Protein AF-A0A838P760-F1 (afdb_monomer_lite)

Secondary structure (DSSP, 8-state):
-HHHHHHTT--TTS-TTTHHHH-HHHHHHHHHHHHHTT-SEEE-S-TT-SHHHHHTTT-GGGHHHHHHHHHHHHHHHHTTT-EEE-

Radius of gyration: 12.35 Å; chains: 1; bounding box: 28×25×31 Å

Structure (mmCIF, N/CA/C/O backbone):
data_AF-A0A838P760-F1
#
_entry.id   AF-A0A838P760-F1
#
loop_
_atom_site.group_PDB
_atom_site.id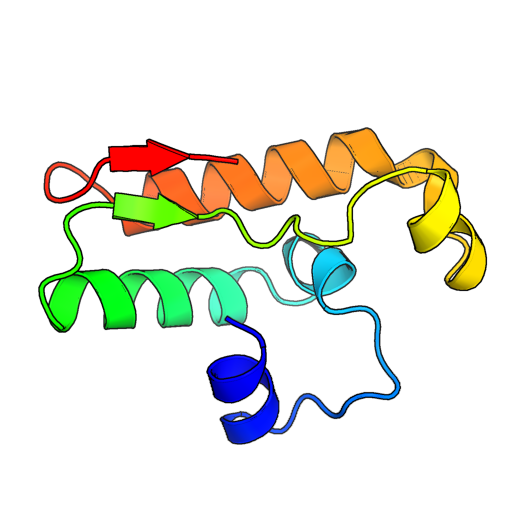
_atom_site.type_symbol
_atom_site.label_atom_id
_atom_site.label_alt_id
_atom_site.label_comp_id
_atom_site.label_asym_id
_atom_site.label_entity_id
_atom_site.label_seq_id
_atom_site.pdbx_PDB_ins_code
_atom_site.Cartn_x
_atom_site.Cartn_y
_atom_site.Cartn_z
_atom_site.occupancy
_atom_site.B_iso_or_equiv
_atom_site.auth_seq_id
_atom_site.auth_comp_id
_atom_site.auth_asym_id
_atom_site.auth_atom_id
_atom_site.pdbx_PDB_model_num
ATOM 1 N N . MET A 1 1 ? -1.004 -6.561 5.522 1.00 91.56 1 MET A N 1
ATOM 2 C CA . MET A 1 1 ? -1.473 -6.316 4.137 1.00 91.56 1 MET A CA 1
ATOM 3 C C . MET A 1 1 ? -1.447 -7.567 3.250 1.00 91.56 1 MET A C 1
ATOM 5 O O . MET A 1 1 ? -2.504 -7.991 2.804 1.00 91.56 1 MET A O 1
ATOM 9 N N . GLY A 1 2 ? -0.289 -8.201 3.008 1.00 94.31 2 GLY A N 1
ATOM 10 C CA . GLY A 1 2 ? -0.162 -9.278 2.004 1.00 94.31 2 GLY A CA 1
ATOM 11 C C . GLY A 1 2 ? -1.085 -10.498 2.171 1.00 94.31 2 GLY A C 1
ATOM 12 O O . GLY A 1 2 ? -1.588 -11.018 1.180 1.00 94.31 2 GLY A O 1
ATOM 13 N N . THR A 1 3 ? -1.377 -10.923 3.403 1.00 96.31 3 THR A N 1
ATOM 14 C CA . THR A 1 3 ? -2.337 -12.011 3.678 1.00 96.31 3 THR A CA 1
ATOM 15 C C . THR A 1 3 ? -3.775 -11.637 3.309 1.00 96.31 3 THR A C 1
ATOM 17 O O . THR A 1 3 ? -4.498 -12.457 2.751 1.00 96.31 3 THR A O 1
ATOM 20 N N . MET A 1 4 ? -4.179 -10.388 3.560 1.00 97.38 4 MET A N 1
ATOM 21 C CA . MET A 1 4 ? -5.511 -9.873 3.212 1.00 97.38 4 MET A CA 1
ATOM 22 C C . MET A 1 4 ? -5.696 -9.719 1.701 1.00 97.38 4 MET A C 1
ATOM 24 O O . MET A 1 4 ? -6.798 -9.934 1.197 1.00 97.38 4 MET A O 1
ATOM 28 N N . LEU A 1 5 ? -4.626 -9.365 0.983 1.00 97.06 5 LEU A N 1
ATOM 29 C CA . LEU A 1 5 ? -4.604 -9.322 -0.481 1.00 97.06 5 LEU A CA 1
ATOM 30 C C . LEU A 1 5 ? -4.740 -10.730 -1.073 1.00 97.06 5 LEU A C 1
ATOM 32 O O . LEU A 1 5 ? -5.594 -10.956 -1.929 1.00 97.06 5 LEU A O 1
ATOM 36 N N . TYR A 1 6 ? -3.982 -11.694 -0.544 1.00 96.62 6 TYR A N 1
ATOM 37 C CA . TYR A 1 6 ? -4.090 -13.097 -0.947 1.00 96.62 6 TYR A CA 1
ATOM 38 C C . TYR A 1 6 ? -5.493 -13.663 -0.715 1.00 96.62 6 TYR A C 1
ATOM 40 O O . TYR A 1 6 ? -6.076 -14.270 -1.610 1.00 96.62 6 TYR A O 1
ATOM 48 N N . GLY A 1 7 ? -6.083 -13.387 0.453 1.00 96.81 7 GLY A N 1
ATOM 49 C CA . GLY A 1 7 ? -7.458 -13.781 0.772 1.00 96.81 7 GLY A CA 1
ATOM 50 C C . GLY A 1 7 ? -8.521 -13.185 -0.161 1.00 96.81 7 GLY A C 1
ATOM 51 O O . GLY A 1 7 ? -9.619 -13.726 -0.244 1.00 96.81 7 GLY A O 1
ATOM 52 N N . ARG A 1 8 ? -8.201 -12.111 -0.895 1.00 95.56 8 ARG A N 1
ATOM 53 C CA . ARG A 1 8 ? -9.068 -11.493 -1.912 1.00 95.56 8 ARG A CA 1
ATOM 54 C C . ARG A 1 8 ? -8.732 -11.895 -3.349 1.00 95.56 8 ARG A C 1
ATOM 56 O O . ARG A 1 8 ? -9.215 -11.268 -4.286 1.00 95.56 8 ARG A O 1
ATOM 63 N N . GLY A 1 9 ? -7.931 -12.943 -3.531 1.00 95.12 9 GLY A N 1
ATOM 64 C CA . GLY A 1 9 ? -7.607 -13.490 -4.850 1.00 95.12 9 GLY A CA 1
ATOM 65 C C . GLY A 1 9 ? -6.434 -12.806 -5.550 1.00 95.12 9 GLY A C 1
ATOM 66 O O . GLY A 1 9 ? -6.241 -13.008 -6.747 1.00 95.12 9 GLY A O 1
ATOM 67 N N . VAL A 1 10 ? -5.634 -12.014 -4.829 1.00 95.56 10 VAL A N 1
ATOM 68 C CA . VAL A 1 10 ? -4.380 -11.467 -5.357 1.00 95.56 10 VAL A CA 1
ATOM 69 C C . VAL A 1 10 ? -3.229 -12.398 -4.984 1.00 95.56 10 VAL A C 1
ATOM 71 O O . VAL A 1 10 ? -2.790 -12.431 -3.839 1.00 95.56 10 VAL A O 1
ATOM 74 N N . PHE A 1 11 ? -2.745 -13.179 -5.944 1.00 93.50 11 PHE A N 1
ATOM 75 C CA . PHE A 1 11 ? -1.730 -14.205 -5.696 1.00 93.50 11 PHE A CA 1
ATOM 76 C C . PHE A 1 11 ? -0.296 -13.652 -5.744 1.00 93.50 11 PHE A C 1
ATOM 78 O O . PHE A 1 11 ? -0.033 -12.577 -6.274 1.00 93.50 11 PHE A O 1
ATOM 85 N N . LEU A 1 12 ? 0.661 -14.416 -5.211 1.00 88.69 12 LEU A N 1
ATOM 86 C CA . LEU A 1 12 ? 2.058 -13.993 -4.999 1.00 88.69 12 LEU A CA 1
ATOM 87 C C . LEU A 1 12 ? 2.852 -13.670 -6.281 1.00 88.69 12 LEU A C 1
ATOM 89 O O . LEU A 1 12 ? 3.990 -13.219 -6.199 1.00 88.69 12 LEU A O 1
ATOM 93 N N . ASN A 1 13 ? 2.287 -13.919 -7.460 1.00 89.12 13 ASN A N 1
ATOM 94 C CA . ASN A 1 13 ? 2.918 -13.660 -8.751 1.00 89.12 13 ASN A CA 1
ATOM 95 C C . ASN A 1 13 ? 2.727 -12.219 -9.257 1.00 89.12 13 ASN A C 1
ATOM 97 O O . ASN A 1 13 ? 3.190 -11.909 -10.354 1.00 89.12 13 ASN A O 1
ATOM 101 N N . VAL A 1 14 ? 2.051 -11.348 -8.499 1.00 92.56 14 VAL A N 1
ATOM 102 C CA . VAL A 1 14 ? 1.875 -9.932 -8.854 1.00 92.56 14 VAL A CA 1
ATOM 103 C C . VAL A 1 14 ? 2.577 -9.002 -7.865 1.00 92.56 14 VAL A C 1
ATOM 105 O O . VAL A 1 14 ? 2.836 -9.358 -6.717 1.00 92.56 14 VAL A O 1
ATOM 108 N N . CYS A 1 15 ? 2.870 -7.778 -8.305 1.00 96.19 15 CYS A N 1
ATOM 109 C CA . CYS A 1 15 ? 3.433 -6.742 -7.447 1.00 96.19 15 CYS A CA 1
ATOM 110 C C . CYS A 1 15 ? 2.337 -6.150 -6.551 1.00 96.19 15 CYS A C 1
ATOM 112 O O . CYS A 1 15 ? 1.435 -5.470 -7.035 1.00 96.19 15 CYS A O 1
ATOM 114 N N . TYR A 1 16 ? 2.407 -6.394 -5.242 1.00 97.62 16 TYR A N 1
ATOM 115 C CA . TYR A 1 16 ? 1.414 -5.853 -4.304 1.00 97.62 16 TYR A CA 1
ATOM 116 C C . TYR A 1 16 ? 1.505 -4.333 -4.173 1.00 97.62 16 TYR A C 1
ATOM 118 O O . TYR A 1 16 ? 0.481 -3.677 -3.994 1.00 97.62 16 TYR A O 1
ATOM 126 N N . ASP A 1 17 ? 2.700 -3.765 -4.320 1.00 97.75 17 ASP A N 1
ATOM 127 C CA . ASP A 1 17 ? 2.909 -2.319 -4.296 1.00 97.75 17 ASP A CA 1
ATOM 128 C C . ASP A 1 17 ? 2.240 -1.629 -5.511 1.00 97.75 17 ASP A C 1
ATOM 130 O O . ASP A 1 17 ? 1.726 -0.518 -5.399 1.00 97.75 17 ASP A O 1
ATOM 134 N N . GLU A 1 18 ? 2.138 -2.301 -6.665 1.00 97.81 18 GLU A N 1
ATOM 135 C CA . GLU A 1 18 ? 1.445 -1.773 -7.855 1.00 97.81 18 GLU A CA 1
ATOM 136 C C . GLU A 1 18 ? -0.073 -1.621 -7.639 1.00 97.81 18 GLU A C 1
ATOM 138 O O . GLU A 1 18 ? -0.731 -0.801 -8.288 1.00 97.81 18 GLU A O 1
ATOM 143 N N . LEU A 1 19 ? -0.656 -2.369 -6.698 1.00 98.19 19 LEU A N 1
ATOM 144 C CA . LEU A 1 19 ? -2.096 -2.319 -6.421 1.00 98.19 19 LEU A CA 1
ATOM 145 C C . LEU A 1 19 ? -2.545 -0.956 -5.900 1.00 98.19 19 LEU A C 1
ATOM 147 O O . LEU A 1 19 ? -3.703 -0.603 -6.096 1.00 98.19 19 LEU A O 1
ATOM 151 N N . ASN A 1 20 ? -1.633 -0.162 -5.331 1.00 98.56 20 ASN A N 1
ATOM 152 C CA . ASN A 1 20 ? -1.913 1.229 -4.977 1.00 98.56 20 ASN A CA 1
ATOM 153 C C . ASN A 1 20 ? -2.364 2.058 -6.193 1.00 98.56 20 ASN A C 1
ATOM 155 O O . ASN A 1 20 ? -3.116 3.015 -6.037 1.00 98.56 20 ASN A O 1
ATOM 159 N N . LEU A 1 21 ? -1.928 1.682 -7.401 1.00 98.25 21 LEU A N 1
ATOM 160 C CA . LEU A 1 21 ? -2.314 2.322 -8.659 1.00 98.25 21 LEU A CA 1
ATOM 161 C C . LEU A 1 21 ? -3.394 1.532 -9.405 1.00 98.25 21 LEU A C 1
ATOM 163 O O . LEU A 1 21 ? -4.330 2.128 -9.932 1.00 98.25 21 LEU A O 1
ATOM 167 N N . LYS A 1 22 ? -3.271 0.200 -9.472 1.00 97.75 22 LYS A N 1
ATOM 168 C CA . LYS A 1 22 ? -4.177 -0.645 -10.270 1.00 97.75 22 LYS A CA 1
ATOM 169 C C . LYS A 1 22 ? -5.512 -0.940 -9.598 1.00 97.75 22 LYS A C 1
ATOM 171 O O . LYS A 1 22 ? -6.513 -1.089 -10.292 1.00 97.75 22 LYS A O 1
ATOM 176 N N . GLN A 1 23 ? -5.522 -1.092 -8.276 1.00 98.12 23 GLN A N 1
ATOM 177 C CA . GLN A 1 23 ? -6.706 -1.464 -7.498 1.00 98.12 23 GLN A CA 1
ATOM 178 C C . GLN A 1 23 ? -6.760 -0.664 -6.181 1.00 98.12 23 GLN A C 1
ATOM 180 O O . GLN A 1 23 ? -6.744 -1.251 -5.096 1.00 98.12 23 GLN A O 1
ATOM 185 N N . PRO A 1 24 ? -6.822 0.681 -6.246 1.00 98.44 24 PRO A N 1
ATOM 186 C CA . PRO A 1 24 ? -6.766 1.537 -5.059 1.00 98.44 24 PRO A CA 1
ATOM 187 C C . PRO A 1 24 ? -7.901 1.257 -4.066 1.00 98.44 24 PRO A C 1
ATOM 189 O O . PRO A 1 24 ? -7.686 1.273 -2.853 1.00 98.44 24 PRO A O 1
ATOM 192 N N . ASP A 1 25 ? -9.096 0.935 -4.568 1.00 98.44 25 ASP A N 1
ATOM 193 C CA . ASP A 1 25 ? -10.261 0.629 -3.735 1.00 98.44 25 ASP A CA 1
ATOM 194 C C . ASP A 1 25 ? -10.029 -0.616 -2.869 1.00 98.44 25 ASP A C 1
ATOM 196 O O . ASP A 1 25 ? -10.317 -0.592 -1.673 1.00 98.44 25 ASP A O 1
ATOM 200 N N . LEU A 1 26 ? -9.417 -1.662 -3.441 1.00 98.31 26 LEU A N 1
ATOM 201 C CA . LEU A 1 26 ? -9.057 -2.891 -2.732 1.00 98.31 26 LEU A CA 1
ATOM 202 C C . LEU A 1 26 ? -8.121 -2.599 -1.552 1.00 98.31 26 LEU A C 1
ATOM 204 O O . LEU A 1 26 ? -8.355 -3.063 -0.435 1.00 98.31 26 LEU A O 1
ATOM 208 N N . VAL A 1 27 ? -7.063 -1.823 -1.797 1.00 98.56 27 VAL A N 1
ATOM 209 C CA . VAL A 1 27 ? -6.069 -1.470 -0.773 1.00 98.56 27 VAL A CA 1
ATOM 210 C C . VAL A 1 27 ? -6.711 -0.618 0.325 1.00 98.56 27 VAL A C 1
ATOM 212 O O . VAL A 1 27 ? -6.541 -0.901 1.515 1.00 98.56 27 VAL A O 1
ATOM 215 N N . ARG A 1 28 ? -7.503 0.392 -0.055 1.00 98.62 28 ARG A N 1
ATOM 216 C CA . ARG A 1 28 ? -8.203 1.268 0.893 1.00 98.62 28 ARG A CA 1
ATOM 217 C C . ARG A 1 28 ? -9.197 0.501 1.759 1.00 98.62 28 ARG A C 1
ATOM 219 O O . ARG A 1 28 ? -9.280 0.760 2.958 1.00 98.62 28 ARG A O 1
ATOM 226 N N . ASP A 1 29 ? -9.939 -0.441 1.189 1.00 98.56 29 ASP A N 1
ATOM 227 C CA . ASP A 1 29 ? -10.914 -1.222 1.948 1.00 98.56 29 ASP A CA 1
ATOM 228 C C . ASP A 1 29 ? -10.239 -2.170 2.944 1.00 98.56 29 ASP A C 1
ATOM 230 O O . ASP A 1 29 ? -10.707 -2.284 4.078 1.00 98.56 29 ASP A O 1
ATOM 234 N N . ILE A 1 30 ? -9.079 -2.742 2.604 1.00 98.62 30 ILE A N 1
ATOM 235 C CA . ILE A 1 30 ? -8.273 -3.500 3.571 1.00 98.62 30 ILE A CA 1
ATOM 236 C C . ILE A 1 30 ? -7.802 -2.605 4.724 1.00 98.62 30 ILE A C 1
ATOM 238 O O . ILE A 1 30 ? -7.910 -2.992 5.888 1.00 98.62 30 ILE A O 1
ATOM 242 N N . HIS A 1 31 ? -7.312 -1.397 4.436 1.00 98.69 31 HIS A N 1
ATOM 243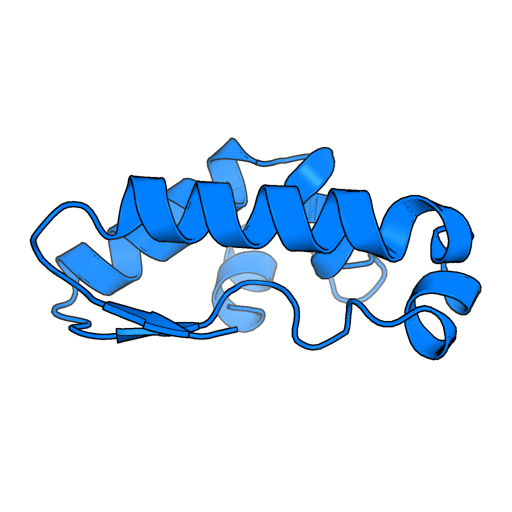 C CA . HIS A 1 31 ? -6.953 -0.447 5.491 1.00 98.69 31 HIS A CA 1
ATOM 244 C C . HIS A 1 31 ? -8.146 -0.099 6.388 1.00 98.69 31 HIS A C 1
ATOM 246 O O . HIS A 1 31 ? -8.018 -0.100 7.612 1.00 98.69 31 HIS A O 1
ATOM 252 N N . ARG A 1 32 ? -9.325 0.145 5.802 1.00 98.56 32 ARG A N 1
ATOM 253 C CA . ARG A 1 32 ? -10.557 0.413 6.560 1.00 98.56 32 ARG A CA 1
ATOM 254 C C . ARG A 1 32 ? -10.948 -0.760 7.445 1.00 98.56 32 ARG A C 1
ATOM 256 O O . ARG A 1 32 ? -11.454 -0.539 8.540 1.00 98.56 32 ARG A O 1
ATOM 263 N N . GLU A 1 33 ? -10.734 -1.990 6.994 1.00 98.44 33 GLU A N 1
ATOM 264 C CA . GLU A 1 33 ? -10.964 -3.177 7.816 1.00 98.44 33 GLU A CA 1
ATOM 265 C C . GLU A 1 33 ? -10.014 -3.257 9.003 1.00 98.44 33 GLU A C 1
ATOM 267 O O . GLU A 1 33 ? -10.481 -3.532 10.104 1.00 98.44 33 GLU A O 1
ATOM 272 N N . TYR A 1 34 ? -8.730 -2.933 8.827 1.00 98.50 34 TYR A N 1
ATOM 273 C CA . TYR A 1 34 ? -7.805 -2.835 9.958 1.00 98.50 34 TYR A CA 1
ATOM 274 C C . TYR A 1 34 ? -8.259 -1.777 10.972 1.00 98.50 34 TYR A C 1
ATOM 276 O O . TYR A 1 34 ? -8.317 -2.069 12.164 1.00 98.50 34 TYR A O 1
ATOM 284 N N . VAL A 1 35 ? -8.677 -0.589 10.520 1.00 98.44 35 VAL A N 1
ATOM 285 C CA . VAL A 1 35 ? -9.225 0.452 11.415 1.00 98.44 35 VAL A CA 1
ATOM 286 C C . VAL A 1 35 ? -10.498 -0.027 12.118 1.00 98.44 35 VAL A C 1
ATOM 288 O O . VAL A 1 35 ? -10.652 0.165 13.321 1.00 98.44 35 VAL A O 1
ATOM 291 N N . ARG A 1 36 ? -11.420 -0.687 11.402 1.00 98.12 36 ARG A N 1
ATOM 292 C CA . ARG A 1 36 ? -12.648 -1.259 11.993 1.00 98.12 36 ARG A CA 1
ATOM 293 C C . ARG A 1 36 ? -12.349 -2.356 13.015 1.00 98.12 36 ARG A C 1
ATOM 295 O O . ARG A 1 36 ? -13.114 -2.504 13.960 1.00 98.12 36 ARG A O 1
ATOM 302 N N . ALA A 1 37 ? -11.259 -3.095 12.831 1.00 98.25 37 ALA A N 1
ATOM 303 C CA . ALA A 1 37 ? -10.772 -4.095 13.775 1.00 98.25 37 ALA A CA 1
ATOM 304 C C . ALA A 1 37 ? -10.036 -3.488 14.986 1.00 98.25 37 ALA A C 1
ATOM 306 O O . ALA A 1 37 ? -9.645 -4.231 15.882 1.00 98.25 37 ALA A O 1
ATOM 307 N N . GLY A 1 38 ? -9.866 -2.160 15.033 1.00 98.31 38 GLY A N 1
ATOM 308 C CA . GLY A 1 38 ? -9.258 -1.443 16.155 1.00 98.31 38 GLY A CA 1
ATOM 309 C C . GLY A 1 38 ? -7.794 -1.051 15.956 1.00 98.31 38 GLY A C 1
ATOM 310 O O . GLY A 1 38 ? -7.141 -0.692 16.928 1.00 98.31 38 GLY A O 1
ATOM 311 N N . ALA A 1 39 ? -7.253 -1.117 14.735 1.00 98.31 39 ALA A N 1
ATOM 312 C CA . ALA A 1 39 ? -5.900 -0.630 14.477 1.00 98.31 39 ALA A CA 1
ATOM 313 C C . ALA A 1 39 ? -5.822 0.898 14.638 1.00 98.31 39 ALA A C 1
ATOM 315 O O . ALA A 1 39 ? -6.526 1.637 13.949 1.00 98.31 39 ALA A O 1
ATOM 316 N N . GLU A 1 40 ? -4.916 1.356 15.501 1.00 98.31 40 GLU A N 1
ATOM 317 C CA . GLU A 1 40 ? -4.628 2.780 15.747 1.00 98.31 40 GLU A CA 1
ATOM 318 C C . GLU A 1 40 ? -3.455 3.301 14.897 1.00 98.31 40 GLU A C 1
ATOM 320 O O . GLU A 1 40 ? -3.204 4.504 14.831 1.00 98.31 40 GLU A O 1
ATOM 325 N N . LEU A 1 41 ? -2.739 2.400 14.220 1.00 98.31 41 LEU A N 1
ATOM 326 C CA . LEU A 1 41 ? -1.658 2.704 13.288 1.00 98.31 41 LEU A CA 1
ATOM 327 C C . LEU A 1 41 ? -1.808 1.842 12.032 1.00 98.31 41 LEU A C 1
ATOM 329 O O . LEU A 1 41 ? -1.965 0.624 12.118 1.00 98.31 41 LEU A O 1
ATOM 333 N N . LEU A 1 42 ? -1.734 2.480 10.868 1.00 98.62 42 LEU A N 1
ATOM 334 C CA . LEU A 1 42 ? -1.673 1.822 9.568 1.00 98.62 42 LEU A CA 1
ATOM 335 C C . LEU A 1 42 ? -0.281 1.996 8.962 1.00 98.62 42 LEU A C 1
ATOM 337 O O . LEU A 1 42 ? 0.211 3.116 8.858 1.00 98.62 42 LEU A O 1
ATOM 341 N N . GLU A 1 43 ? 0.315 0.903 8.498 1.00 98.38 43 GLU A N 1
ATOM 342 C CA . GLU A 1 43 ? 1.471 0.949 7.598 1.00 98.38 43 GLU A CA 1
ATOM 343 C C . GLU A 1 43 ? 0.991 1.054 6.154 1.00 98.38 43 GLU A C 1
ATOM 345 O O . GLU A 1 43 ? 0.080 0.320 5.767 1.00 98.38 43 GLU A O 1
ATOM 350 N N . THR A 1 44 ? 1.590 1.921 5.340 1.00 98.56 44 THR A N 1
ATOM 351 C CA . THR A 1 44 ? 1.284 2.001 3.909 1.00 98.56 44 THR A CA 1
ATOM 352 C C . THR A 1 44 ? 1.621 0.694 3.194 1.00 98.56 44 THR A C 1
ATOM 354 O O . THR A 1 44 ? 2.497 -0.074 3.592 1.00 98.56 44 THR A O 1
ATOM 357 N N . ASN A 1 45 ? 0.934 0.423 2.084 1.00 98.38 45 ASN A N 1
ATOM 358 C CA . ASN A 1 45 ? 1.240 -0.720 1.226 1.00 98.38 45 ASN A CA 1
ATOM 359 C C . ASN A 1 45 ? 2.485 -0.438 0.354 1.00 98.38 45 ASN A C 1
ATOM 361 O O . ASN A 1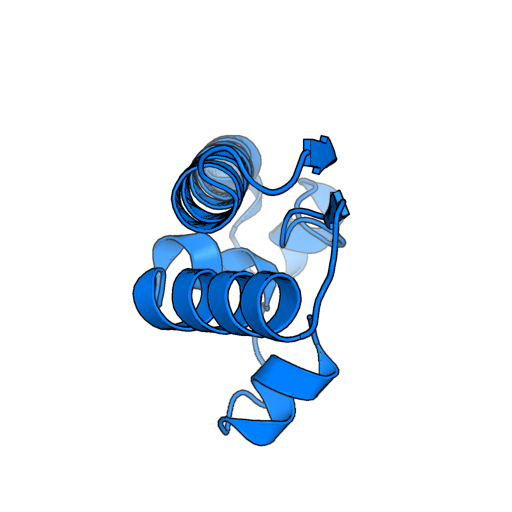 45 ? 2.386 -0.342 -0.865 1.00 98.38 45 ASN A O 1
ATOM 365 N N . THR A 1 46 ? 3.638 -0.239 0.996 1.00 98.25 46 THR A N 1
ATOM 366 C CA . THR A 1 46 ? 4.906 0.202 0.375 1.00 98.25 46 THR A 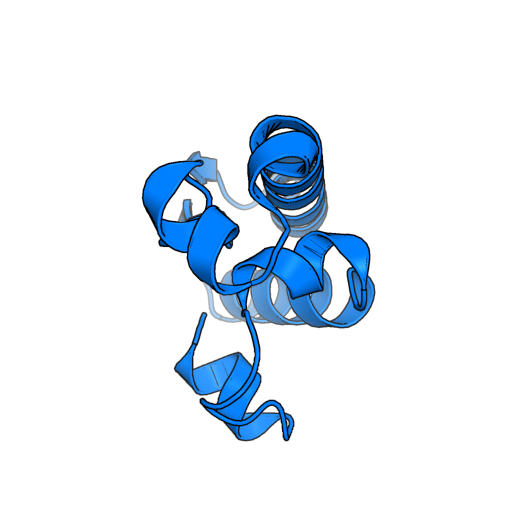CA 1
ATOM 367 C C . THR A 1 46 ? 6.104 -0.651 0.781 1.00 98.25 46 THR A C 1
ATOM 369 O O . THR A 1 46 ? 7.247 -0.276 0.525 1.00 98.25 46 THR A O 1
ATOM 372 N N . PHE A 1 47 ? 5.881 -1.823 1.387 1.00 96.75 47 PHE A N 1
ATOM 373 C CA . PHE A 1 47 ? 6.960 -2.701 1.862 1.00 96.75 47 PHE A CA 1
ATOM 374 C C . PHE A 1 47 ? 8.001 -3.012 0.771 1.00 96.75 47 PHE A C 1
ATOM 376 O O . PHE A 1 47 ? 9.180 -3.217 1.057 1.00 96.75 47 PHE A O 1
ATOM 383 N N . GLY A 1 48 ? 7.573 -3.087 -0.493 1.00 95.81 48 GLY A N 1
ATOM 384 C CA . GLY A 1 48 ? 8.443 -3.297 -1.640 1.00 95.81 48 GLY A CA 1
ATOM 385 C C . GLY A 1 48 ? 8.617 -2.098 -2.567 1.00 95.81 48 GLY A C 1
ATOM 386 O O . GLY A 1 48 ? 9.308 -2.237 -3.574 1.00 95.81 48 GLY A O 1
ATOM 387 N N . ALA A 1 49 ? 8.035 -0.943 -2.254 1.00 97.44 49 ALA A N 1
ATOM 388 C CA . ALA A 1 49 ? 7.944 0.212 -3.142 1.00 97.44 49 ALA A CA 1
ATOM 389 C C . ALA A 1 49 ? 9.239 1.051 -3.181 1.00 97.44 49 ALA A C 1
ATOM 391 O O . ALA A 1 49 ? 9.246 2.259 -2.948 1.00 97.44 49 ALA A O 1
ATOM 392 N N . ASN A 1 50 ? 10.358 0.397 -3.495 1.00 98.00 50 ASN A N 1
ATOM 393 C CA . ASN A 1 50 ? 11.639 1.034 -3.788 1.00 98.00 50 ASN A CA 1
ATOM 394 C C . ASN A 1 50 ? 12.077 0.721 -5.230 1.00 98.00 50 ASN A C 1
ATOM 396 O O . ASN A 1 50 ? 11.665 -0.308 -5.777 1.00 98.00 50 ASN A O 1
ATOM 400 N N . PRO A 1 51 ? 12.953 1.539 -5.844 1.00 98.12 51 PRO A N 1
ATOM 401 C CA . PRO A 1 51 ? 13.287 1.388 -7.259 1.00 98.12 51 PRO A CA 1
ATOM 402 C C . PRO A 1 51 ? 13.906 0.028 -7.593 1.00 98.12 51 PRO A C 1
ATOM 404 O O . PRO A 1 51 ? 13.646 -0.514 -8.663 1.00 98.12 51 PRO A O 1
ATOM 407 N N . VAL A 1 52 ? 14.692 -0.548 -6.675 1.00 98.06 52 VAL A N 1
ATOM 408 C CA . VAL A 1 52 ? 15.391 -1.824 -6.891 1.00 98.06 52 VAL A CA 1
ATOM 409 C C . VAL A 1 52 ? 14.397 -2.975 -7.004 1.00 98.06 52 VAL A C 1
ATOM 411 O O . VAL A 1 52 ? 14.492 -3.785 -7.923 1.00 98.06 52 VAL A O 1
ATOM 414 N N . LYS A 1 53 ? 13.417 -3.043 -6.101 1.00 96.94 53 LYS A N 1
ATOM 415 C CA . LYS A 1 53 ? 12.413 -4.110 -6.120 1.00 96.94 53 LYS A CA 1
ATOM 416 C C . LYS A 1 53 ? 11.326 -3.859 -7.165 1.00 96.94 53 LYS A C 1
ATOM 418 O O . LYS A 1 53 ? 10.887 -4.797 -7.815 1.00 96.94 53 LYS A O 1
ATOM 423 N N . LEU A 1 54 ? 10.939 -2.608 -7.405 1.00 97.69 54 LEU A N 1
ATOM 424 C CA . LEU A 1 54 ? 9.984 -2.275 -8.466 1.00 97.69 54 LEU A CA 1
ATOM 425 C C . LEU A 1 54 ? 10.559 -2.496 -9.874 1.00 97.69 54 LEU A C 1
ATOM 427 O O . LEU A 1 54 ? 9.802 -2.781 -10.804 1.00 97.69 54 LEU A O 1
ATOM 431 N N . ALA A 1 55 ? 11.884 -2.442 -10.049 1.00 97.50 55 ALA A N 1
ATOM 432 C CA . ALA A 1 55 ? 12.536 -2.743 -11.324 1.00 97.50 55 ALA A CA 1
ATOM 433 C C . ALA A 1 55 ? 12.232 -4.160 -11.835 1.00 97.50 55 ALA A C 1
ATOM 435 O O . ALA A 1 55 ? 12.066 -4.334 -13.041 1.00 97.50 55 ALA A O 1
ATOM 436 N N . THR A 1 56 ? 12.069 -5.156 -10.954 1.00 95.94 56 THR A N 1
ATOM 437 C CA . THR A 1 56 ? 11.722 -6.532 -11.369 1.00 95.94 56 THR A CA 1
ATOM 438 C C . THR A 1 56 ? 10.321 -6.636 -11.972 1.00 95.94 56 THR A C 1
ATOM 440 O O . THR A 1 56 ? 9.989 -7.645 -12.588 1.00 95.94 56 THR A O 1
ATOM 443 N N . HIS A 1 57 ? 9.509 -5.589 -11.812 1.00 95.12 57 HIS A N 1
ATOM 444 C CA . HIS A 1 57 ? 8.166 -5.457 -12.367 1.00 95.12 57 HIS A CA 1
ATOM 445 C C . HIS A 1 57 ? 8.069 -4.370 -13.450 1.00 95.12 57 HIS A C 1
ATOM 447 O O . HIS A 1 57 ? 6.974 -4.082 -13.918 1.00 95.12 57 HIS A O 1
ATOM 453 N N . GLY A 1 58 ? 9.189 -3.754 -13.855 1.00 96.62 58 GLY A N 1
ATOM 454 C CA . GLY A 1 58 ? 9.191 -2.652 -14.825 1.00 96.62 58 GLY A CA 1
ATOM 455 C C . GLY A 1 58 ? 8.659 -1.320 -14.277 1.00 96.62 58 GLY A C 1
ATOM 456 O O . GLY A 1 58 ? 8.358 -0.427 -15.059 1.00 96.62 58 GLY A O 1
ATOM 457 N N . LEU A 1 59 ? 8.563 -1.171 -12.950 1.00 97.50 59 LEU A N 1
ATOM 458 C CA . LEU A 1 59 ? 7.913 -0.038 -12.270 1.00 97.50 59 LEU A CA 1
ATOM 459 C C . LEU A 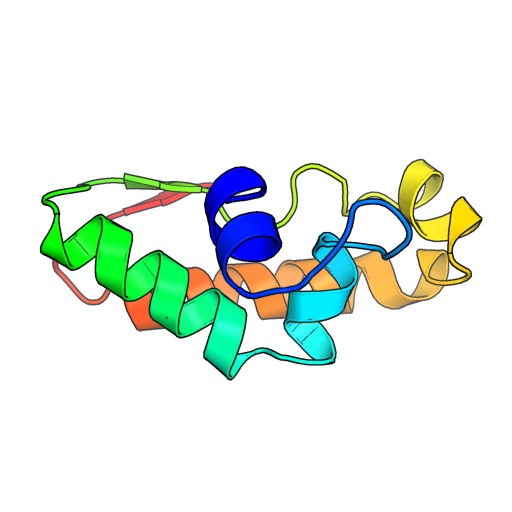1 59 ? 8.895 0.900 -11.553 1.00 97.50 59 LEU A C 1
ATOM 461 O O . LEU A 1 59 ? 8.480 1.750 -10.771 1.00 97.50 59 LEU A O 1
ATOM 465 N N . ALA A 1 60 ? 10.205 0.772 -11.784 1.00 97.81 60 ALA A N 1
ATOM 466 C CA . ALA A 1 60 ? 11.203 1.598 -11.095 1.00 97.81 60 ALA A CA 1
ATOM 467 C C . ALA A 1 60 ? 10.951 3.110 -11.275 1.00 97.81 60 ALA A C 1
ATOM 469 O O . ALA A 1 60 ? 11.097 3.874 -10.321 1.00 97.81 60 ALA A O 1
ATOM 470 N N . GLY A 1 61 ? 10.515 3.533 -12.469 1.00 98.06 61 GLY A N 1
ATOM 471 C CA . GLY A 1 61 ? 10.160 4.928 -12.761 1.00 98.06 61 GLY A CA 1
ATOM 472 C C . GLY A 1 61 ? 8.868 5.411 -12.092 1.00 98.06 61 GLY A C 1
ATOM 473 O O . GLY A 1 61 ? 8.688 6.612 -11.927 1.00 98.06 61 GLY A O 1
ATOM 474 N N . ASP A 1 62 ? 8.003 4.495 -11.652 1.00 98.19 62 ASP A N 1
ATOM 475 C CA . ASP A 1 62 ? 6.738 4.804 -10.977 1.00 98.19 62 ASP A CA 1
ATOM 476 C C . ASP A 1 62 ? 6.867 4.802 -9.443 1.00 98.19 62 ASP A C 1
ATOM 478 O O . ASP A 1 62 ? 5.871 4.977 -8.746 1.00 98.19 62 ASP A O 1
ATOM 482 N N . THR A 1 63 ? 8.076 4.626 -8.894 1.00 98.50 63 THR A N 1
ATOM 483 C CA . THR A 1 63 ? 8.303 4.476 -7.443 1.00 98.50 63 THR A CA 1
ATOM 484 C C . THR A 1 63 ? 7.647 5.582 -6.614 1.00 98.50 63 THR A C 1
ATOM 486 O O . THR A 1 63 ? 6.923 5.297 -5.661 1.00 98.50 63 THR A O 1
ATOM 489 N N . GLU A 1 64 ? 7.872 6.850 -6.969 1.00 98.50 64 GLU A N 1
ATOM 490 C CA . GLU A 1 64 ? 7.280 7.983 -6.250 1.00 98.50 64 GLU A CA 1
ATOM 491 C C . GLU A 1 64 ? 5.753 7.950 -6.344 1.00 98.50 64 GLU A C 1
ATOM 493 O O . GLU A 1 64 ? 5.063 8.032 -5.332 1.00 98.50 64 GLU A O 1
ATOM 498 N N . ARG A 1 65 ? 5.225 7.718 -7.548 1.00 98.62 65 ARG A N 1
ATOM 499 C CA . ARG A 1 65 ? 3.787 7.651 -7.805 1.00 98.62 65 ARG A CA 1
ATOM 500 C C . ARG A 1 65 ? 3.109 6.539 -6.999 1.00 98.62 65 ARG A C 1
ATOM 502 O O . ARG A 1 65 ? 2.031 6.765 -6.451 1.00 98.62 65 ARG A O 1
ATOM 509 N N . VAL A 1 66 ? 3.739 5.367 -6.895 1.00 98.69 66 VAL A N 1
ATOM 510 C CA . VAL A 1 66 ? 3.277 4.247 -6.060 1.00 98.69 66 VAL A CA 1
ATOM 511 C C . VAL A 1 66 ? 3.238 4.653 -4.586 1.00 98.69 66 VAL A C 1
ATOM 513 O O . VAL A 1 66 ? 2.206 4.477 -3.939 1.00 98.69 66 VAL A O 1
ATOM 516 N N . ASN A 1 67 ? 4.323 5.234 -4.068 1.00 98.69 67 ASN A N 1
ATOM 517 C CA . ASN A 1 67 ? 4.422 5.639 -2.664 1.00 98.69 67 ASN A CA 1
ATOM 518 C C . ASN A 1 67 ? 3.425 6.746 -2.301 1.00 98.69 67 ASN A C 1
ATOM 520 O O . ASN A 1 67 ? 2.742 6.651 -1.280 1.00 98.69 67 ASN A O 1
ATOM 524 N N . SER A 1 68 ? 3.278 7.764 -3.152 1.00 98.69 68 SER A N 1
ATOM 525 C CA . SER A 1 68 ? 2.308 8.841 -2.946 1.00 98.69 68 SER A CA 1
ATOM 526 C C . SER A 1 68 ? 0.872 8.318 -2.941 1.00 98.69 68 SER A C 1
ATOM 528 O O . SER A 1 68 ? 0.089 8.695 -2.068 1.00 98.69 68 SER A O 1
ATOM 530 N N . ALA A 1 69 ? 0.528 7.416 -3.867 1.00 98.81 69 ALA A N 1
ATOM 531 C CA . ALA A 1 69 ? -0.790 6.789 -3.891 1.00 98.81 69 ALA A CA 1
ATOM 532 C C . ALA A 1 69 ? -1.035 5.955 -2.624 1.00 98.81 69 ALA A C 1
ATOM 534 O O . ALA A 1 69 ? -2.074 6.103 -1.986 1.00 98.81 69 ALA A O 1
ATOM 535 N N . ALA A 1 70 ? -0.064 5.139 -2.208 1.00 98.75 70 ALA A N 1
ATOM 536 C CA . ALA A 1 70 ? -0.175 4.316 -1.006 1.00 98.75 70 ALA A CA 1
ATOM 537 C C . ALA A 1 70 ? -0.404 5.155 0.264 1.00 98.75 70 ALA A C 1
ATOM 539 O O . ALA A 1 70 ? -1.293 4.845 1.060 1.00 98.75 70 ALA A O 1
ATOM 540 N N . ALA A 1 71 ? 0.359 6.241 0.432 1.00 98.69 71 ALA A N 1
ATOM 541 C CA . ALA A 1 71 ? 0.201 7.172 1.547 1.00 98.69 71 ALA A CA 1
ATOM 542 C C . ALA A 1 71 ? -1.181 7.842 1.545 1.00 98.69 71 ALA A C 1
ATOM 544 O O . ALA A 1 71 ? -1.815 7.946 2.597 1.00 98.69 71 ALA A O 1
ATOM 545 N N . GLY A 1 72 ? -1.676 8.238 0.367 1.00 98.69 72 GLY A N 1
ATOM 546 C CA . GLY A 1 72 ? -3.024 8.781 0.198 1.00 98.69 72 GLY A CA 1
ATOM 547 C C . GLY A 1 72 ? -4.111 7.793 0.624 1.00 98.69 72 GLY A C 1
ATOM 548 O O . GLY A 1 72 ? -4.951 8.127 1.456 1.00 98.69 72 GLY A O 1
ATOM 549 N N . LEU A 1 73 ? -4.050 6.549 0.139 1.00 98.81 73 LEU A N 1
ATOM 550 C CA . LEU A 1 73 ? -5.036 5.508 0.458 1.00 98.81 73 LEU A CA 1
ATOM 551 C C . LEU A 1 73 ? -5.058 5.167 1.953 1.00 98.81 73 LEU A C 1
ATOM 553 O O . LEU A 1 73 ? -6.134 5.039 2.543 1.00 98.81 73 LEU A O 1
ATOM 557 N N . ALA A 1 74 ? -3.884 5.051 2.579 1.00 98.69 74 ALA A N 1
ATOM 558 C CA . ALA A 1 74 ? -3.782 4.811 4.014 1.00 98.69 74 ALA A CA 1
ATOM 559 C C . ALA A 1 74 ? -4.319 6.004 4.822 1.00 98.69 74 ALA A C 1
ATOM 561 O O . ALA A 1 74 ? -5.068 5.800 5.777 1.00 98.69 74 ALA A O 1
ATOM 562 N N . ARG A 1 75 ? -4.013 7.247 4.418 1.00 98.50 75 ARG A N 1
ATOM 563 C CA . ARG A 1 75 ? -4.536 8.464 5.063 1.00 98.50 75 ARG A CA 1
ATOM 564 C C . ARG A 1 75 ? -6.055 8.566 4.951 1.00 98.50 75 ARG A C 1
ATOM 566 O O . ARG A 1 75 ? -6.710 8.852 5.951 1.00 98.50 75 ARG A O 1
ATOM 573 N N . GLU A 1 76 ? -6.613 8.315 3.770 1.00 98.44 76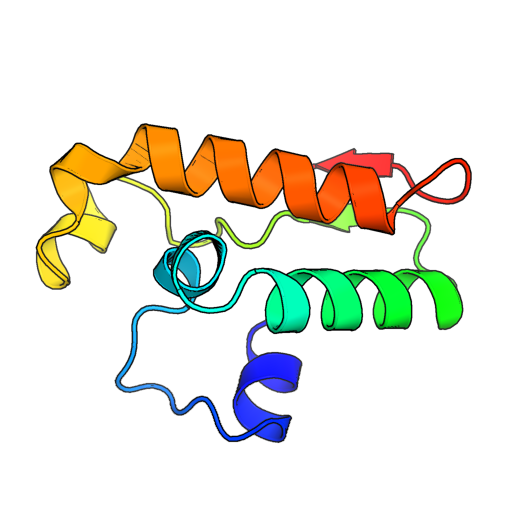 GLU A N 1
ATOM 574 C CA . GLU A 1 76 ? -8.063 8.290 3.552 1.00 98.44 76 GLU A CA 1
ATOM 575 C C . GLU A 1 76 ? -8.751 7.237 4.427 1.00 98.44 76 GLU A C 1
ATOM 577 O O . GLU A 1 76 ? -9.817 7.487 4.990 1.00 98.44 76 GLU A O 1
ATOM 582 N N . ALA A 1 77 ? -8.157 6.049 4.546 1.00 98.38 77 ALA A N 1
ATOM 583 C CA . ALA A 1 77 ? -8.714 4.968 5.348 1.00 98.38 77 ALA A CA 1
ATOM 584 C C . ALA A 1 77 ? -8.594 5.212 6.860 1.00 98.38 77 ALA A C 1
ATOM 586 O O . ALA A 1 77 ? -9.505 4.842 7.604 1.00 98.38 77 ALA A O 1
ATOM 587 N N . ALA A 1 78 ? -7.498 5.834 7.302 1.00 98.31 78 ALA A N 1
ATOM 588 C CA . ALA A 1 78 ? -7.239 6.157 8.700 1.00 98.31 78 ALA A CA 1
ATOM 589 C C . ALA A 1 78 ? -8.274 7.136 9.279 1.00 98.31 78 ALA A C 1
ATOM 591 O O . ALA A 1 78 ? -8.728 6.969 10.416 1.00 98.31 78 ALA A O 1
ATOM 592 N N . GLY A 1 79 ? -8.668 8.146 8.492 1.00 96.38 79 GLY A N 1
ATOM 593 C CA . GLY A 1 79 ? -9.506 9.245 8.972 1.00 96.38 79 GLY A CA 1
ATOM 594 C C . GLY A 1 79 ? -8.906 9.887 10.228 1.00 96.38 79 GLY A C 1
ATOM 595 O O . GLY A 1 79 ? -7.703 10.126 10.293 1.00 96.38 79 GLY A O 1
ATOM 596 N N . GLU A 1 80 ? -9.740 10.117 11.242 1.00 95.06 80 GLU A N 1
ATOM 597 C CA . GLU A 1 80 ? -9.316 10.629 12.558 1.00 95.06 80 GLU A CA 1
ATOM 598 C C . GLU A 1 80 ? -9.000 9.516 13.575 1.00 95.06 80 GLU A C 1
ATOM 600 O O . GLU A 1 80 ? -8.650 9.801 14.716 1.00 95.06 80 GLU A O 1
ATOM 605 N N . ARG A 1 81 ? -9.151 8.239 13.192 1.00 96.25 81 ARG A N 1
ATOM 606 C CA . ARG A 1 81 ? -9.108 7.099 14.129 1.00 96.25 81 ARG A CA 1
ATOM 607 C C . ARG A 1 81 ? -7.754 6.411 14.225 1.00 96.25 81 ARG A C 1
ATOM 609 O O . ARG A 1 81 ? -7.527 5.682 15.183 1.00 96.25 81 ARG A O 1
ATOM 616 N N . ALA A 1 82 ? -6.887 6.604 13.238 1.00 98.19 82 ALA A N 1
ATOM 617 C CA . ALA A 1 82 ? -5.580 5.968 13.196 1.00 98.19 82 ALA A CA 1
ATOM 618 C C . ALA A 1 82 ? -4.505 6.925 12.667 1.00 98.19 82 ALA A C 1
ATOM 620 O O . ALA A 1 82 ? -4.776 7.846 11.894 1.00 98.19 82 ALA A O 1
ATOM 621 N N . SER A 1 83 ? -3.262 6.681 13.063 1.00 98.50 83 SER A N 1
ATOM 622 C CA . SER A 1 83 ? -2.080 7.285 12.451 1.00 98.50 83 SER A CA 1
ATOM 623 C C . SER A 1 83 ? -1.625 6.476 11.234 1.00 98.50 83 SER A C 1
ATOM 625 O O . SER A 1 83 ? -2.037 5.331 11.044 1.00 98.50 83 SER A O 1
ATOM 627 N N . VAL A 1 84 ? -0.764 7.066 10.403 1.00 98.50 84 VAL A N 1
ATOM 628 C CA . VAL A 1 84 ? -0.183 6.407 9.224 1.00 98.50 84 VAL A CA 1
ATOM 629 C C . VAL A 1 84 ? 1.339 6.475 9.306 1.00 98.50 84 VAL A C 1
ATOM 631 O O . VAL A 1 84 ? 1.882 7.547 9.569 1.00 98.50 84 VAL A O 1
ATOM 634 N N . ALA A 1 85 ? 1.998 5.347 9.057 1.00 97.94 85 ALA A N 1
ATOM 635 C CA . ALA A 1 85 ? 3.441 5.216 8.873 1.00 97.94 85 ALA A CA 1
ATOM 636 C C . ALA A 1 85 ? 3.728 4.569 7.511 1.00 97.94 85 ALA A C 1
ATOM 638 O O . ALA A 1 85 ? 2.888 3.829 6.997 1.00 97.94 85 ALA A O 1
ATOM 639 N N . GLY A 1 86 ? 4.890 4.846 6.924 1.00 93.19 86 GLY A N 1
ATOM 640 C CA . GLY A 1 86 ? 5.284 4.304 5.624 1.00 93.19 86 GLY A CA 1
ATOM 641 C C . GLY A 1 86 ? 6.780 4.193 5.448 1.00 93.19 86 GLY A C 1
ATOM 642 O O . GLY A 1 86 ? 7.502 4.880 6.206 1.00 93.19 86 GLY A O 1
#

pLDDT: mean 97.35, std 1.98, range [88.69, 98.81]

Foldseek 3Di:
DVVQCVVVVNDPVDDQLCCLPVPVVSQLVVLLVCLVVPEQEDEFSCPQLALVSCVVVVCSVCSVVSVVSRQVSNCVSPPVRHYYDD

Sequence (86 aa):
MGTMLYGRGVFLNVCYDELNLKQPDLVRDIHREYVRAGAELLETNTFGANPVKLATHGLAGDTERVNSAAAGLAREAAGERASVAG